Protein AF-A0A535LH74-F1 (afdb_monomer_lite)

Structure (mmCIF, N/CA/C/O backbone):
data_AF-A0A535LH74-F1
#
_entry.id   AF-A0A535LH74-F1
#
loop_
_atom_site.group_PDB
_atom_site.id
_atom_site.type_symbol
_atom_site.label_atom_id
_atom_site.label_alt_id
_atom_site.label_comp_id
_atom_site.label_asym_id
_atom_site.label_entity_id
_atom_site.label_seq_id
_atom_site.pdbx_PDB_ins_code
_atom_site.Cartn_x
_atom_site.Cartn_y
_atom_site.Cartn_z
_atom_site.occupancy
_atom_site.B_iso_or_equiv
_atom_site.auth_seq_id
_atom_site.auth_comp_id
_atom_site.auth_asym_id
_atom_site.auth_atom_id
_atom_site.pdbx_PDB_model_num
ATOM 1 N N . MET A 1 1 ? -3.662 58.217 50.239 1.00 43.22 1 MET A N 1
ATOM 2 C CA . MET A 1 1 ? -3.516 57.208 49.165 1.00 43.22 1 MET A CA 1
ATOM 3 C C . MET A 1 1 ? -4.105 55.895 49.652 1.00 43.22 1 MET A C 1
ATOM 5 O O . MET A 1 1 ? -3.825 55.506 50.774 1.00 43.22 1 MET A O 1
ATOM 9 N N . ASN A 1 2 ? -5.014 55.303 48.875 1.00 46.91 2 ASN A N 1
ATOM 10 C CA . ASN A 1 2 ? -5.966 54.278 49.311 1.00 46.91 2 ASN A CA 1
ATOM 11 C C . ASN A 1 2 ? -5.696 52.980 48.521 1.00 46.91 2 ASN A C 1
ATOM 13 O O . ASN A 1 2 ? -6.056 52.898 47.349 1.00 46.91 2 ASN A O 1
ATOM 17 N N . THR A 1 3 ? -5.004 52.005 49.120 1.00 61.22 3 THR A N 1
ATOM 18 C CA . THR A 1 3 ? -4.410 50.831 48.435 1.00 61.22 3 THR A CA 1
ATOM 19 C C . THR A 1 3 ? -5.261 49.556 48.458 1.00 61.22 3 THR A C 1
ATOM 21 O O . THR A 1 3 ? -4.837 48.531 47.938 1.00 61.22 3 THR A O 1
ATOM 24 N N . ASN A 1 4 ? -6.482 49.582 49.001 1.00 57.69 4 ASN A N 1
ATOM 25 C CA . ASN A 1 4 ? -7.164 48.333 49.385 1.00 57.69 4 ASN A CA 1
ATOM 26 C C . ASN A 1 4 ? -8.305 47.903 48.439 1.00 57.69 4 ASN A C 1
ATOM 28 O O . ASN A 1 4 ? -9.009 46.936 48.711 1.00 57.69 4 ASN A O 1
ATOM 32 N N . ARG A 1 5 ? -8.501 48.589 47.303 1.00 59.22 5 ARG A N 1
ATOM 33 C CA . ARG A 1 5 ? -9.618 48.307 46.371 1.00 59.22 5 ARG A CA 1
ATOM 34 C C . ARG A 1 5 ? -9.356 47.186 45.360 1.00 59.22 5 ARG A C 1
ATOM 36 O O . ARG A 1 5 ? -10.310 46.687 44.768 1.00 59.22 5 ARG A O 1
ATOM 43 N N . TRP A 1 6 ? -8.104 46.778 45.151 1.00 48.88 6 TRP A N 1
ATOM 44 C CA . TRP A 1 6 ? -7.763 45.782 44.125 1.00 48.88 6 TRP A CA 1
ATOM 45 C C . TRP A 1 6 ? -8.065 44.338 44.569 1.00 48.88 6 TRP A C 1
ATOM 47 O O . TRP A 1 6 ? -8.455 43.513 43.751 1.00 48.88 6 TRP A O 1
ATOM 57 N N . TRP A 1 7 ? -8.005 44.057 45.878 1.00 46.78 7 TRP A N 1
ATOM 58 C CA . TRP A 1 7 ? -8.191 42.707 46.431 1.00 46.78 7 TRP A CA 1
ATOM 59 C C . TRP A 1 7 ? -9.652 42.299 46.683 1.00 46.78 7 TRP A C 1
ATOM 61 O O . TRP A 1 7 ? -9.921 41.117 46.859 1.00 46.78 7 TRP A O 1
ATOM 71 N N . GLN A 1 8 ? -10.606 43.243 46.684 1.00 53.31 8 GLN A N 1
ATOM 72 C CA . GLN A 1 8 ? -12.038 42.933 46.861 1.00 53.31 8 GLN A CA 1
ATOM 73 C C . GLN A 1 8 ? -12.766 42.601 45.547 1.00 53.31 8 GLN A C 1
ATOM 75 O O . GLN A 1 8 ? -13.840 42.002 45.560 1.00 53.31 8 GLN A O 1
ATOM 80 N N . ARG A 1 9 ? -12.206 42.984 44.391 1.00 54.06 9 ARG A N 1
ATOM 81 C CA . ARG A 1 9 ? -12.851 42.749 43.088 1.00 54.06 9 ARG A CA 1
ATOM 82 C C . ARG A 1 9 ? -12.619 41.341 42.542 1.00 54.06 9 ARG A C 1
ATOM 84 O O . ARG A 1 9 ? -13.487 40.822 41.853 1.00 54.06 9 ARG A O 1
ATOM 91 N N . THR A 1 10 ? -11.499 40.708 42.875 1.00 51.25 10 THR A N 1
ATOM 92 C CA . THR A 1 10 ? -11.143 39.367 42.381 1.00 51.25 10 THR A CA 1
ATOM 93 C C . THR A 1 10 ? -11.725 38.235 43.231 1.00 51.25 10 THR A C 1
ATOM 95 O O . THR A 1 10 ? -12.046 37.177 42.699 1.00 51.25 10 THR A O 1
ATOM 98 N N . THR A 1 11 ? -11.958 38.454 44.528 1.00 53.66 11 THR A N 1
ATOM 99 C CA . THR A 1 11 ? -12.503 37.436 45.450 1.00 53.66 11 THR A CA 1
ATOM 100 C C . THR A 1 11 ? -13.987 37.134 45.224 1.00 53.66 11 THR A C 1
ATOM 102 O O . THR A 1 11 ? -14.433 36.024 45.495 1.00 53.66 11 THR A O 1
ATOM 105 N N . THR A 1 12 ? -14.756 38.077 44.674 1.00 55.94 12 THR A N 1
ATOM 106 C CA . THR A 1 12 ? -16.227 37.964 44.608 1.00 55.94 12 THR A CA 1
ATOM 107 C C . THR A 1 12 ? -16.730 37.037 43.482 1.00 55.94 12 THR A C 1
ATOM 109 O O . THR A 1 12 ? -17.858 36.561 43.544 1.00 55.94 12 THR A O 1
ATOM 112 N N . CYS A 1 13 ? -15.904 36.713 42.475 1.00 54.72 13 CYS A N 1
ATOM 113 C CA . CYS A 1 13 ? -16.283 35.807 41.370 1.00 54.72 13 CYS A CA 1
ATOM 114 C C . CYS A 1 13 ? -15.713 34.383 41.485 1.00 54.72 13 CYS A C 1
ATOM 116 O O . CYS A 1 13 ? -16.281 33.454 40.917 1.00 54.72 13 CYS A O 1
ATOM 118 N N . ILE A 1 14 ? -14.621 34.181 42.229 1.00 60.28 14 ILE A N 1
ATOM 119 C CA . ILE A 1 14 ? -13.944 32.873 42.310 1.00 60.28 14 ILE A CA 1
ATOM 120 C C . ILE A 1 14 ? -14.668 31.930 43.288 1.00 60.28 14 ILE A C 1
ATOM 122 O O . ILE A 1 14 ? -14.771 30.731 43.040 1.00 60.28 14 ILE A O 1
ATOM 126 N N . ILE A 1 15 ? -15.240 32.475 44.365 1.00 62.22 15 ILE A N 1
ATOM 127 C CA . ILE A 1 15 ? -15.926 31.708 45.415 1.00 62.22 15 ILE A CA 1
ATOM 128 C C . ILE A 1 15 ? -17.185 30.966 44.907 1.00 62.22 15 ILE A C 1
ATOM 130 O O . ILE A 1 15 ? -17.298 29.773 45.196 1.00 62.22 15 ILE A O 1
ATOM 134 N N . PRO A 1 16 ? -18.109 31.567 44.122 1.00 60.50 16 PRO A N 1
ATOM 135 C CA . PRO A 1 16 ? -19.271 30.825 43.623 1.00 60.50 16 PRO A CA 1
ATOM 136 C C . PRO A 1 16 ? -18.894 29.766 42.574 1.00 60.50 16 PRO A C 1
ATOM 138 O O . PRO A 1 16 ? -19.503 28.701 42.548 1.00 60.50 16 PRO A O 1
ATOM 141 N N . ALA A 1 17 ? -17.863 30.006 41.754 1.00 65.94 17 ALA A N 1
ATOM 142 C CA . ALA A 1 17 ? -17.408 29.047 40.745 1.00 65.94 17 ALA A CA 1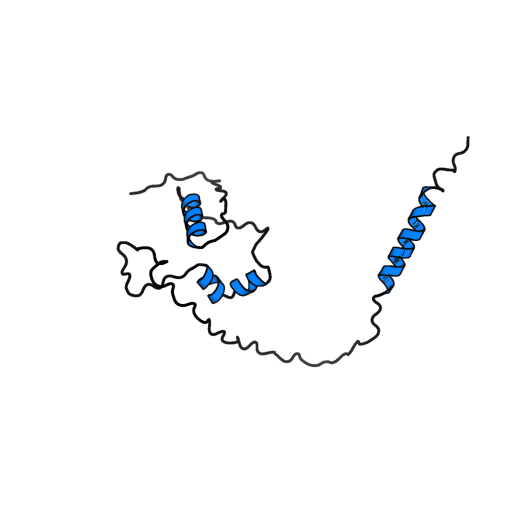
ATOM 143 C C . ALA A 1 17 ? -16.776 27.790 41.373 1.00 65.94 17 ALA A C 1
ATOM 145 O O . ALA A 1 17 ? -17.061 26.674 40.939 1.00 65.94 17 ALA A O 1
ATOM 146 N N . PHE A 1 18 ? -15.981 27.952 42.437 1.00 66.44 18 PHE A N 1
ATOM 147 C CA . PHE A 1 18 ? -15.430 26.817 43.184 1.00 66.44 18 PHE A CA 1
ATOM 148 C C . PHE A 1 18 ? -16.499 26.054 43.977 1.00 66.44 18 PHE A C 1
ATOM 150 O O . PHE A 1 18 ? -16.427 24.830 44.035 1.00 66.44 18 PHE A O 1
ATOM 157 N N . LEU A 1 19 ? -17.511 26.736 44.530 1.00 68.06 19 LEU A N 1
ATOM 158 C CA . LEU A 1 19 ? -18.643 26.086 45.206 1.00 68.06 19 LEU A CA 1
ATOM 159 C C . LEU A 1 19 ? -19.503 25.255 44.242 1.00 68.06 19 LEU A C 1
ATOM 161 O O . LEU A 1 19 ? -19.881 24.138 44.586 1.00 68.06 19 LEU A O 1
ATOM 165 N N . ILE A 1 20 ? -19.765 25.752 43.029 1.00 69.06 20 ILE A N 1
ATOM 166 C CA . ILE A 1 20 ? -20.506 25.009 41.994 1.00 69.06 20 ILE A CA 1
ATOM 167 C C . ILE A 1 20 ? -19.695 23.802 41.498 1.00 69.06 20 ILE A C 1
ATOM 169 O O . ILE A 1 20 ? -20.254 22.719 41.332 1.00 69.06 20 ILE A O 1
ATOM 173 N N . LEU A 1 21 ? -18.376 23.942 41.329 1.00 69.50 21 LEU A N 1
ATOM 174 C CA . LEU A 1 21 ? -17.502 22.822 40.969 1.00 69.50 21 LEU A CA 1
ATOM 175 C C . LEU A 1 21 ? -17.449 21.757 42.082 1.00 69.50 21 LEU A C 1
ATOM 177 O O . LEU A 1 21 ? -17.551 20.570 41.790 1.00 69.50 21 LEU A O 1
ATOM 181 N N . PHE A 1 22 ? -17.379 22.154 43.358 1.00 64.94 22 PHE A N 1
ATOM 182 C CA . PHE A 1 22 ? -17.425 21.216 44.491 1.00 64.94 22 PHE A CA 1
ATOM 183 C C . PHE A 1 22 ? -18.779 20.499 44.631 1.00 64.94 22 PHE A C 1
ATOM 185 O O . PHE A 1 22 ? -18.813 19.330 45.012 1.00 64.94 22 PHE A O 1
ATOM 192 N N . LEU A 1 23 ? -19.888 21.168 44.293 1.00 65.12 23 LEU A N 1
ATOM 193 C CA . LEU A 1 23 ? -21.231 20.573 44.261 1.00 65.12 23 LEU A CA 1
ATOM 194 C C . LEU A 1 23 ? -21.421 19.565 43.114 1.00 65.12 23 LEU A C 1
ATOM 196 O O . LEU A 1 23 ? -22.212 18.639 43.255 1.00 65.12 23 LEU A O 1
ATOM 200 N N . LEU A 1 24 ? -20.695 19.704 41.999 1.00 62.72 24 LEU A N 1
ATOM 201 C CA . LEU A 1 24 ? -20.757 18.752 40.882 1.00 62.72 24 LEU A CA 1
ATOM 202 C C . LEU A 1 24 ? -19.925 17.479 41.126 1.00 62.72 24 LEU A C 1
ATOM 204 O O . LEU A 1 24 ? -20.287 16.419 40.621 1.00 62.72 24 LEU A O 1
ATOM 208 N N . LEU A 1 25 ? -18.846 17.541 41.920 1.00 56.97 25 LEU A N 1
ATOM 209 C CA . LEU A 1 25 ? -18.014 16.363 42.220 1.00 56.97 25 LEU A CA 1
ATOM 210 C C . LEU A 1 25 ? -18.609 15.414 43.283 1.00 56.97 25 LEU A C 1
ATOM 212 O O . LEU A 1 25 ? -18.183 14.264 43.367 1.00 56.97 25 LEU A O 1
ATOM 216 N N . THR A 1 26 ? -19.597 15.836 44.075 1.00 56.38 26 THR A N 1
ATOM 217 C CA . THR A 1 26 ? -20.176 15.014 45.161 1.00 56.38 26 THR A CA 1
ATOM 218 C C . THR A 1 26 ? -21.311 14.076 44.725 1.00 56.38 26 THR A C 1
ATOM 220 O O . THR A 1 26 ? -21.806 13.305 45.545 1.00 56.38 26 THR A O 1
ATOM 223 N N . ALA A 1 27 ? -21.682 14.051 43.439 1.00 48.84 27 ALA A N 1
ATOM 224 C CA . ALA A 1 27 ? -22.749 13.186 42.917 1.00 48.84 27 ALA A CA 1
ATOM 225 C C . ALA A 1 27 ? -22.327 11.730 42.607 1.00 48.84 27 ALA A C 1
ATOM 227 O O . ALA A 1 27 ? -23.184 10.904 42.304 1.00 48.84 27 ALA A O 1
ATOM 228 N N . CYS A 1 28 ? -21.044 11.371 42.733 1.00 48.62 28 CYS A N 1
ATOM 229 C CA . CYS A 1 28 ? -20.581 9.984 42.597 1.00 48.62 28 CYS A CA 1
ATOM 230 C C . CYS A 1 28 ? -20.204 9.378 43.956 1.00 48.62 28 CYS A C 1
ATOM 232 O O . CYS A 1 28 ? -19.055 9.021 44.194 1.00 48.62 28 CYS A O 1
ATOM 234 N N . SER A 1 29 ? -21.178 9.246 44.857 1.00 50.28 29 SER A N 1
ATOM 235 C CA . SER A 1 29 ? -21.077 8.316 45.989 1.00 50.28 29 SER A CA 1
ATOM 236 C C . SER A 1 29 ? -22.040 7.156 45.748 1.00 50.28 29 SER A C 1
ATOM 238 O O . SER A 1 29 ? -23.218 7.246 46.079 1.00 50.28 29 SER A O 1
ATOM 240 N N . ILE A 1 30 ? -21.546 6.081 45.127 1.00 61.53 30 ILE A N 1
ATOM 241 C CA . ILE A 1 30 ? -22.253 4.796 45.034 1.00 61.53 30 ILE A CA 1
ATOM 242 C C . ILE A 1 30 ? -22.082 4.093 46.391 1.00 61.53 30 ILE A C 1
ATOM 244 O O . ILE A 1 30 ? -20.944 3.789 46.758 1.00 61.53 30 ILE A O 1
ATOM 248 N N . PRO A 1 31 ? -23.149 3.812 47.156 1.00 51.06 31 PRO A N 1
ATOM 249 C CA . PRO A 1 31 ? -23.044 2.985 48.343 1.00 51.06 31 PRO A CA 1
ATOM 250 C C . PRO A 1 31 ? -23.147 1.506 47.956 1.00 51.06 31 PRO A C 1
ATOM 252 O O . PRO A 1 31 ? -24.176 1.059 47.457 1.00 51.06 31 PRO A O 1
ATOM 255 N N . GLY A 1 32 ? -22.107 0.740 48.287 1.00 45.81 32 GLY A N 1
ATOM 256 C CA . GLY A 1 32 ? -22.259 -0.668 48.659 1.00 45.81 32 GLY A CA 1
ATOM 257 C C . GLY A 1 32 ? -21.720 -1.703 47.672 1.00 45.81 32 GLY A C 1
ATOM 258 O O . GLY A 1 32 ? -22.221 -1.845 46.562 1.00 45.81 32 GLY A O 1
ATOM 259 N N . GLY A 1 33 ? -20.763 -2.507 48.156 1.00 46.97 33 GLY A N 1
ATOM 260 C CA . GLY A 1 33 ? -20.551 -3.865 47.652 1.00 46.97 33 GLY A CA 1
ATOM 261 C C . GLY A 1 33 ? -19.104 -4.338 47.525 1.00 46.97 33 GLY A C 1
ATOM 262 O O . GLY A 1 33 ? -18.722 -4.782 46.449 1.00 46.97 33 GLY A O 1
ATOM 263 N N . ILE A 1 34 ? -18.298 -4.318 48.597 1.00 49.66 34 ILE A N 1
ATOM 264 C CA . ILE A 1 34 ? -17.085 -5.156 48.646 1.00 49.66 34 ILE A CA 1
ATOM 265 C C . ILE A 1 34 ? -17.540 -6.580 48.986 1.00 49.66 34 ILE A C 1
ATOM 267 O O . ILE A 1 34 ? -17.651 -6.957 50.150 1.00 49.66 34 ILE A O 1
ATOM 271 N N . GLY A 1 35 ? -17.875 -7.353 47.956 1.00 47.41 35 GLY A N 1
ATOM 272 C CA . GLY A 1 35 ? -18.059 -8.794 48.062 1.00 47.41 35 GLY A CA 1
ATOM 273 C C . GLY A 1 35 ? -16.719 -9.496 47.879 1.00 47.41 35 GLY A C 1
ATOM 274 O O . GLY A 1 35 ? -16.287 -9.707 46.749 1.00 47.41 35 GLY A O 1
ATOM 275 N N . SER A 1 36 ? -16.068 -9.878 48.979 1.00 51.97 36 SER A N 1
ATOM 276 C CA . SER A 1 36 ? -14.967 -10.849 48.969 1.00 51.97 36 SER A CA 1
ATOM 277 C C . SER A 1 36 ? -15.523 -12.242 48.666 1.00 51.97 36 SER A C 1
ATOM 279 O O . SER A 1 36 ? -15.767 -13.042 49.565 1.00 51.97 36 SER A O 1
ATOM 281 N N . GLY A 1 37 ? -15.762 -12.517 47.386 1.00 47.47 37 GLY A N 1
ATOM 282 C CA . GLY A 1 37 ? -16.007 -13.855 46.865 1.00 47.47 37 GLY A CA 1
ATOM 283 C C . GLY A 1 37 ? -14.710 -14.420 46.307 1.00 47.47 37 GLY A C 1
ATOM 284 O O . GLY A 1 37 ? -14.356 -14.136 45.166 1.00 47.47 37 GLY A O 1
ATOM 285 N N . GLY A 1 38 ? -13.998 -15.214 47.106 1.00 46.81 38 GLY A N 1
ATOM 286 C CA . GLY A 1 38 ? -12.944 -16.102 46.621 1.00 46.81 38 GLY A CA 1
ATOM 287 C C . GLY A 1 38 ? -13.561 -17.197 45.754 1.00 46.81 38 GLY A C 1
ATOM 288 O O . GLY A 1 38 ? -13.806 -18.301 46.225 1.00 46.81 38 GLY A O 1
ATOM 289 N N . GLY A 1 39 ? -13.872 -16.859 44.507 1.00 45.22 39 GLY A N 1
ATOM 290 C CA . GLY A 1 39 ? -14.271 -17.787 43.463 1.00 45.22 39 GLY A CA 1
ATOM 291 C C . GLY A 1 39 ? -13.230 -17.717 42.362 1.00 45.22 39 GLY A C 1
ATOM 292 O O . GLY A 1 39 ? -13.045 -16.668 41.748 1.00 45.22 39 GLY A O 1
ATOM 293 N N . THR A 1 40 ? -12.520 -18.818 42.147 1.00 53.50 40 THR A N 1
ATOM 294 C CA . THR A 1 40 ? -11.650 -19.043 40.992 1.00 53.50 40 THR A CA 1
ATOM 295 C C . THR A 1 40 ? -12.357 -18.536 39.730 1.00 53.50 40 THR A C 1
ATOM 297 O O . THR A 1 40 ? -13.526 -18.891 39.542 1.00 53.50 40 THR A O 1
ATOM 300 N N . PRO A 1 41 ? -11.719 -17.717 38.869 1.00 53.03 41 PRO A N 1
ATOM 301 C CA . PRO A 1 41 ? -12.342 -17.342 37.610 1.00 53.03 41 PRO A CA 1
ATOM 302 C C . PRO A 1 41 ? -12.722 -18.639 36.890 1.00 53.03 41 PRO A C 1
ATOM 304 O O . PRO A 1 41 ? -11.862 -19.523 36.782 1.00 53.03 41 PRO A O 1
ATOM 307 N N . PRO A 1 42 ? -13.964 -18.805 36.399 1.00 48.66 42 PRO A N 1
ATOM 308 C CA . PRO A 1 42 ? -14.193 -19.821 35.398 1.00 48.66 42 PRO A CA 1
ATOM 309 C C . PRO A 1 42 ? -13.229 -19.461 34.275 1.00 48.66 42 PRO A C 1
ATOM 311 O O . PRO A 1 42 ? -13.273 -18.343 33.758 1.00 48.66 42 PRO A O 1
ATOM 314 N N . GLN A 1 43 ? -12.315 -20.371 33.945 1.00 48.28 43 GLN A N 1
ATOM 315 C CA . GLN A 1 43 ? -11.640 -20.317 32.664 1.00 48.28 43 GLN A CA 1
ATOM 316 C C . GLN A 1 43 ? -12.761 -20.317 31.631 1.00 48.28 43 GLN A C 1
ATOM 318 O O . GLN A 1 43 ? -13.321 -21.363 31.308 1.00 48.28 43 GLN A O 1
ATOM 323 N N . THR A 1 44 ? -13.140 -19.138 31.146 1.00 43.81 44 THR A N 1
ATOM 324 C CA . THR A 1 44 ? -13.826 -19.042 29.876 1.00 43.81 44 THR A CA 1
ATOM 325 C C . THR A 1 44 ? -12.821 -19.590 28.896 1.00 43.81 44 THR A C 1
ATOM 327 O O . THR A 1 44 ? -11.852 -18.924 28.531 1.00 43.81 44 THR A O 1
ATOM 330 N N . SER A 1 45 ? -13.009 -20.855 28.540 1.00 47.22 45 SER A N 1
ATOM 331 C CA . SER A 1 45 ? -12.460 -21.407 27.327 1.00 47.22 45 SER A CA 1
ATOM 332 C C . SER A 1 45 ? -12.925 -20.445 26.244 1.00 47.22 45 SER A C 1
ATOM 334 O O . SER A 1 45 ? -14.079 -20.483 25.812 1.00 47.22 45 SER A O 1
ATOM 336 N N . HIS A 1 46 ? -12.047 -19.528 25.838 1.00 47.94 46 HIS A N 1
ATOM 337 C CA . HIS A 1 46 ? -12.125 -18.931 24.524 1.00 47.94 46 HIS A CA 1
ATOM 338 C C . HIS A 1 46 ? -11.858 -20.092 23.576 1.00 47.94 46 HIS A C 1
ATOM 340 O O . HIS A 1 46 ? -10.764 -20.263 23.054 1.00 47.94 46 HIS A O 1
ATOM 346 N N . THR A 1 47 ? -12.865 -20.953 23.429 1.00 43.03 47 THR A N 1
ATOM 347 C CA . THR A 1 47 ? -13.044 -21.715 22.215 1.00 43.03 47 THR A CA 1
ATOM 348 C C . THR A 1 47 ? -13.023 -20.615 21.171 1.00 43.03 47 THR A C 1
ATOM 350 O O . THR A 1 47 ? -13.889 -19.733 21.255 1.00 43.03 47 THR A O 1
ATOM 353 N N . PRO A 1 48 ? -12.012 -20.539 20.286 1.00 49.00 48 PRO A N 1
ATOM 354 C CA . PRO A 1 48 ? -12.155 -19.670 19.144 1.00 49.00 48 PRO A CA 1
ATOM 355 C C . PRO A 1 48 ? -13.473 -20.125 18.542 1.00 49.00 48 PRO A C 1
ATOM 357 O O . PRO A 1 48 ? -13.619 -21.293 18.170 1.00 49.00 48 PRO A O 1
ATOM 360 N N . ALA A 1 49 ? -14.483 -19.251 18.573 1.00 49.47 49 ALA A N 1
ATOM 361 C CA . ALA A 1 49 ? -15.603 -19.448 17.690 1.00 49.47 49 ALA A CA 1
ATOM 362 C C . ALA A 1 49 ? -14.913 -19.657 16.353 1.00 49.47 49 ALA A C 1
ATOM 364 O O . ALA A 1 49 ? -14.115 -18.808 15.940 1.00 49.47 49 ALA A O 1
ATOM 365 N N . ALA A 1 50 ? -15.106 -20.832 15.760 1.00 49.84 50 ALA A N 1
ATOM 366 C CA . ALA A 1 50 ? -14.845 -20.999 14.357 1.00 49.84 50 ALA A CA 1
ATOM 367 C C . ALA A 1 50 ? -15.782 -19.985 13.704 1.00 49.84 50 ALA A C 1
ATOM 369 O O . ALA A 1 50 ? -16.922 -20.288 13.359 1.00 49.84 50 ALA A O 1
ATOM 370 N N . ALA A 1 51 ? -15.325 -18.735 13.628 1.00 46.31 51 ALA A N 1
ATOM 371 C CA . ALA A 1 51 ? -15.683 -17.848 12.571 1.00 46.31 51 ALA A CA 1
ATOM 372 C C . ALA A 1 51 ? -15.294 -18.678 11.362 1.00 46.31 51 ALA A C 1
ATOM 374 O O . ALA A 1 51 ? -14.126 -18.768 10.990 1.00 46.31 51 ALA A O 1
ATOM 375 N N . SER A 1 52 ? -16.281 -19.397 10.829 1.00 42.34 52 SER A N 1
ATOM 376 C CA . SER A 1 52 ? -16.298 -19.644 9.411 1.00 42.34 52 SER A CA 1
ATOM 377 C C . SER A 1 52 ? -16.127 -18.248 8.854 1.00 42.34 52 SER A C 1
ATOM 379 O O . SER A 1 52 ? -17.048 -17.434 8.924 1.00 42.34 52 SER A O 1
ATOM 381 N N . ALA A 1 53 ? -14.895 -17.915 8.472 1.00 49.38 53 ALA A N 1
ATOM 382 C CA . ALA A 1 53 ? -14.682 -16.843 7.543 1.00 49.38 53 ALA A CA 1
ATOM 383 C C . ALA A 1 53 ? -15.571 -17.268 6.386 1.00 49.38 53 ALA A C 1
ATOM 385 O O . ALA A 1 53 ? -15.263 -18.233 5.689 1.00 49.38 53 ALA A O 1
ATOM 386 N N . THR A 1 54 ? -16.757 -16.668 6.289 1.00 43.16 54 THR A N 1
ATOM 387 C CA . THR A 1 54 ? -17.519 -16.698 5.057 1.00 43.16 54 THR A CA 1
ATOM 388 C C . THR A 1 54 ? -16.552 -16.081 4.078 1.00 43.16 54 THR A C 1
ATOM 390 O O . THR A 1 54 ? -16.346 -14.868 4.101 1.00 43.16 54 THR A O 1
ATOM 393 N N . GLN A 1 55 ? -15.819 -16.943 3.378 1.00 50.03 55 GLN A N 1
ATOM 394 C CA . GLN A 1 55 ? -14.774 -16.544 2.465 1.00 50.03 55 GLN A CA 1
ATOM 395 C C . GLN A 1 55 ? -15.508 -15.651 1.472 1.00 50.03 55 GLN A C 1
ATOM 397 O O . GLN A 1 55 ? -16.451 -16.137 0.839 1.00 50.03 55 GLN A O 1
ATOM 402 N N . PRO A 1 56 ? -15.220 -14.338 1.424 1.00 55.97 56 PRO A N 1
ATOM 403 C CA . PRO A 1 56 ? -15.876 -13.496 0.447 1.00 55.97 56 PRO A CA 1
ATOM 404 C C . PRO A 1 56 ? -15.511 -14.116 -0.892 1.00 55.97 56 PRO A C 1
ATOM 406 O O . PRO A 1 56 ? -14.321 -14.357 -1.122 1.00 55.97 56 PRO A O 1
ATOM 409 N N . ASP A 1 57 ? -16.532 -14.463 -1.677 1.00 56.81 57 ASP A N 1
ATOM 410 C CA . ASP A 1 57 ? -16.399 -15.165 -2.954 1.00 56.81 57 ASP A CA 1
ATOM 411 C C . ASP A 1 57 ? -15.193 -14.565 -3.699 1.00 56.81 57 ASP A C 1
ATOM 413 O O . ASP A 1 57 ? -15.130 -13.329 -3.796 1.00 56.81 57 ASP A O 1
ATOM 417 N N . PRO A 1 58 ? -14.170 -15.360 -4.087 1.00 55.81 58 PRO A N 1
ATOM 418 C CA . PRO A 1 58 ? -12.999 -14.832 -4.777 1.00 55.81 58 PRO A CA 1
ATOM 419 C C . PRO A 1 58 ? -13.482 -13.930 -5.904 1.00 55.81 58 PRO A C 1
ATOM 421 O O . PRO A 1 58 ? -14.381 -14.310 -6.656 1.00 55.81 58 PRO A O 1
ATOM 424 N N . ALA A 1 59 ? -12.954 -12.704 -5.957 1.00 56.66 59 ALA A N 1
ATOM 425 C CA . ALA A 1 59 ? -13.394 -11.721 -6.930 1.00 56.66 59 ALA A CA 1
ATOM 426 C C . ALA A 1 59 ? -13.271 -12.356 -8.320 1.00 56.66 59 ALA A C 1
ATOM 428 O O . ALA A 1 59 ? -12.165 -12.624 -8.788 1.00 56.66 59 ALA A O 1
ATOM 429 N N . LYS A 1 60 ? -14.414 -12.686 -8.935 1.00 51.84 60 LYS A N 1
ATOM 430 C CA . LYS A 1 60 ? -14.466 -13.310 -10.256 1.00 51.84 60 LYS A CA 1
ATOM 431 C C . LYS A 1 60 ? -13.718 -12.408 -11.230 1.00 51.84 60 LYS A C 1
ATOM 433 O O . LYS A 1 60 ? -14.219 -11.339 -11.540 1.00 51.84 60 LYS A O 1
ATOM 438 N N . ASN A 1 61 ? -12.551 -12.871 -11.679 1.00 53.47 61 ASN A N 1
ATOM 439 C CA . ASN A 1 61 ? -11.711 -12.421 -12.797 1.00 53.47 61 ASN A CA 1
ATOM 440 C C . ASN A 1 61 ? -11.317 -10.937 -12.939 1.00 53.47 61 ASN A C 1
ATOM 442 O O . ASN A 1 61 ? -10.308 -10.680 -13.585 1.00 53.47 61 ASN A O 1
ATOM 446 N N . ASP A 1 62 ? -12.005 -9.972 -12.336 1.00 55.75 62 ASP A N 1
ATOM 447 C CA . ASP A 1 62 ? -11.795 -8.549 -12.643 1.00 55.75 62 ASP A CA 1
ATOM 448 C C . ASP A 1 62 ? -10.710 -7.901 -11.764 1.00 55.75 62 ASP A C 1
ATOM 450 O O . ASP A 1 62 ? -10.292 -6.768 -11.995 1.00 55.75 62 ASP A O 1
ATOM 454 N N . THR A 1 63 ? -10.249 -8.609 -10.729 1.00 63.84 63 THR A N 1
ATOM 455 C CA . THR A 1 63 ? -9.237 -8.111 -9.779 1.00 63.84 63 THR A CA 1
ATOM 456 C C . THR A 1 63 ? -7.891 -8.817 -9.894 1.00 63.84 63 THR A C 1
ATOM 458 O O . THR A 1 63 ? -6.915 -8.373 -9.294 1.00 63.84 63 THR A O 1
ATOM 461 N N . CYS A 1 64 ? -7.828 -9.913 -10.650 1.00 69.50 64 CYS A N 1
ATOM 462 C CA . CYS A 1 64 ? -6.594 -10.653 -10.852 1.00 69.50 64 CYS A CA 1
ATOM 463 C C . CYS A 1 64 ? -5.865 -10.052 -12.057 1.00 69.50 64 CYS A C 1
ATOM 465 O O . CYS A 1 64 ? -6.381 -10.167 -13.170 1.00 69.50 64 CYS A O 1
ATOM 467 N N . PRO A 1 65 ? -4.725 -9.361 -11.873 1.00 70.44 65 PRO A N 1
ATOM 468 C CA . PRO A 1 65 ? -3.975 -8.847 -13.010 1.00 70.44 65 PRO A CA 1
ATOM 469 C C . PRO A 1 65 ? -3.546 -10.006 -13.915 1.00 70.44 65 PRO A C 1
ATOM 471 O O . PRO A 1 65 ? -3.281 -11.109 -13.435 1.00 70.44 65 PRO A O 1
ATOM 474 N N . ASP A 1 66 ? -3.461 -9.750 -15.221 1.00 70.81 66 ASP A N 1
ATOM 475 C CA . ASP A 1 66 ? -2.840 -10.693 -16.150 1.00 70.81 66 ASP A CA 1
ATOM 476 C C . ASP A 1 66 ? -1.355 -10.829 -15.788 1.00 70.81 66 ASP A C 1
ATOM 478 O O . ASP A 1 66 ? -0.538 -9.944 -16.051 1.00 70.81 66 ASP A O 1
ATOM 482 N N . LEU A 1 67 ? -1.018 -11.921 -15.105 1.00 68.94 67 LEU A N 1
ATOM 483 C CA . LEU A 1 67 ? 0.349 -12.247 -14.726 1.00 68.94 67 LEU A CA 1
ATOM 484 C C . LEU A 1 67 ? 1.025 -12.922 -15.917 1.00 68.94 67 LEU A C 1
ATOM 486 O O . LEU A 1 67 ? 1.157 -14.147 -15.964 1.00 68.94 67 LEU A O 1
ATOM 490 N N . SER A 1 68 ? 1.440 -12.119 -16.897 1.00 68.75 68 SER A N 1
ATOM 491 C CA . SER A 1 68 ? 2.121 -12.603 -18.098 1.00 68.75 68 SER A CA 1
ATOM 492 C C . SER A 1 68 ? 3.281 -13.539 -17.729 1.00 68.75 68 SER A C 1
ATOM 494 O O . SER A 1 68 ? 4.227 -13.129 -17.056 1.00 68.75 68 SER A O 1
ATOM 496 N N . GLY A 1 69 ? 3.209 -14.797 -18.171 1.00 68.69 69 GLY A N 1
ATOM 497 C CA . GLY A 1 69 ? 4.221 -15.821 -17.882 1.00 68.69 69 GLY A CA 1
ATOM 498 C C . GLY A 1 69 ? 3.968 -16.670 -16.630 1.00 68.69 69 GLY A C 1
ATOM 499 O O . GLY A 1 69 ? 4.766 -17.565 -16.354 1.00 68.69 69 GLY A O 1
ATOM 500 N N . TYR A 1 70 ? 2.867 -16.454 -15.905 1.00 64.50 70 TYR A N 1
ATOM 501 C CA . TYR A 1 70 ? 2.452 -17.288 -14.775 1.00 64.50 70 TYR A CA 1
ATOM 502 C C . TYR A 1 70 ? 1.199 -18.110 -15.128 1.00 64.50 70 TYR A C 1
ATOM 504 O O . TYR A 1 70 ? 0.277 -17.578 -15.752 1.00 64.50 70 TYR A O 1
ATOM 512 N N . PRO A 1 71 ? 1.117 -19.406 -14.761 1.00 70.88 71 PRO A N 1
ATOM 513 C CA . PRO A 1 71 ? -0.103 -20.177 -14.962 1.00 70.88 71 PRO A CA 1
ATOM 514 C C . PRO A 1 71 ? -1.237 -19.563 -14.134 1.00 70.88 71 PRO A C 1
ATOM 516 O O . PRO A 1 71 ? -1.205 -19.589 -12.911 1.00 70.88 71 PRO A O 1
ATOM 519 N N . THR A 1 72 ? -2.255 -19.021 -14.800 1.00 66.44 72 THR A N 1
ATOM 520 C CA . THR A 1 72 ? -3.448 -18.451 -14.147 1.00 66.44 72 THR A CA 1
ATOM 521 C C . THR A 1 72 ? -4.388 -19.529 -13.600 1.00 66.44 72 THR A C 1
ATOM 523 O O . THR A 1 72 ? -5.261 -19.252 -12.780 1.00 66.44 72 THR A O 1
ATOM 526 N N . ALA A 1 73 ? -4.199 -20.784 -14.019 1.00 67.12 73 ALA A N 1
ATOM 527 C CA . ALA A 1 73 ? -4.920 -21.926 -13.481 1.00 67.12 73 ALA A CA 1
ATOM 528 C C . ALA A 1 73 ? -4.484 -22.203 -12.032 1.00 67.12 73 ALA A C 1
ATOM 530 O O . ALA A 1 73 ? -3.351 -22.612 -11.786 1.00 67.12 73 ALA A O 1
ATOM 531 N N . GLY A 1 74 ? -5.408 -22.014 -11.087 1.00 69.31 74 GLY A N 1
ATOM 532 C CA . GLY A 1 74 ? -5.178 -22.267 -9.660 1.00 69.31 74 GLY A CA 1
ATOM 533 C C . GLY A 1 74 ? -4.605 -21.082 -8.877 1.00 69.31 74 GLY A C 1
ATOM 534 O O . GLY A 1 74 ? -4.173 -21.277 -7.744 1.00 69.31 74 GLY A O 1
ATOM 535 N N . VAL A 1 75 ? -4.594 -19.875 -9.454 1.00 71.75 75 VAL A N 1
ATOM 536 C CA . VAL A 1 75 ? -4.246 -18.647 -8.725 1.00 71.75 75 V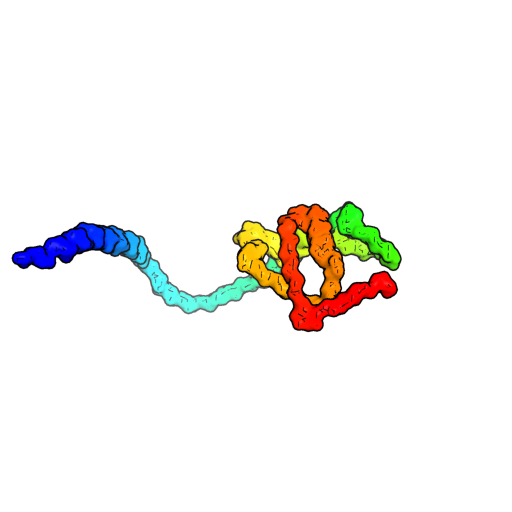AL A CA 1
ATOM 537 C C . VAL A 1 75 ? -5.508 -18.025 -8.148 1.00 71.75 75 VAL A C 1
ATOM 539 O O . VAL A 1 75 ? -6.383 -17.580 -8.889 1.00 71.75 75 VAL A O 1
ATOM 542 N N . ASP A 1 76 ? -5.570 -17.955 -6.821 1.00 77.25 76 ASP A N 1
ATOM 543 C CA . ASP A 1 76 ? -6.584 -17.174 -6.125 1.00 77.25 76 ASP A CA 1
ATOM 544 C C . ASP A 1 76 ? -6.089 -15.739 -5.940 1.00 77.25 76 ASP A C 1
ATOM 546 O O . ASP A 1 76 ? -5.066 -15.485 -5.298 1.00 77.25 76 ASP A O 1
ATOM 550 N N . CYS A 1 77 ? -6.838 -14.788 -6.485 1.00 80.88 77 CYS A N 1
ATOM 551 C CA . CYS A 1 77 ? -6.588 -13.369 -6.290 1.00 80.88 77 CYS A CA 1
ATOM 552 C C . CYS A 1 77 ? -7.469 -12.820 -5.164 1.00 80.88 77 CYS A C 1
ATOM 554 O O . CYS A 1 77 ? -8.692 -12.970 -5.180 1.00 80.88 77 CYS A O 1
ATOM 556 N N . TYR A 1 78 ? -6.829 -12.158 -4.196 1.00 85.94 78 TYR A N 1
ATOM 557 C CA . TYR A 1 78 ? -7.483 -11.603 -3.014 1.00 85.94 78 TYR A CA 1
ATOM 558 C C . TYR A 1 78 ? -7.351 -10.084 -2.966 1.00 85.94 78 TYR A C 1
ATOM 560 O O . TYR A 1 78 ? -6.286 -9.517 -3.209 1.00 85.94 78 TYR A O 1
ATOM 568 N N . THR A 1 79 ? -8.439 -9.422 -2.593 1.00 89.88 79 THR A N 1
ATOM 569 C CA . THR A 1 79 ? -8.485 -7.974 -2.388 1.00 89.88 79 THR A CA 1
ATOM 570 C C . THR A 1 79 ? -8.027 -7.591 -0.977 1.00 89.88 79 THR A C 1
ATOM 572 O O . THR A 1 79 ? -8.127 -8.395 -0.042 1.00 89.88 79 THR A O 1
ATOM 575 N N . PRO A 1 80 ? -7.613 -6.332 -0.749 1.00 92.88 80 PRO A N 1
ATOM 576 C CA . PRO A 1 80 ? -7.304 -5.839 0.594 1.00 92.88 80 PRO A CA 1
ATOM 577 C C . PRO A 1 80 ? -8.479 -5.987 1.569 1.00 92.88 80 PRO A C 1
ATOM 579 O O . PRO A 1 80 ? -8.274 -6.280 2.745 1.00 92.88 80 PRO A O 1
ATOM 582 N N . TYR A 1 81 ? -9.720 -5.829 1.091 1.00 93.25 81 TYR A N 1
ATOM 583 C CA . TYR A 1 81 ? -10.914 -6.044 1.910 1.00 93.25 81 TYR A CA 1
ATOM 584 C C . TYR A 1 81 ? -11.058 -7.510 2.335 1.00 93.25 81 TYR A C 1
ATOM 586 O O . TYR A 1 81 ? -11.311 -7.781 3.508 1.00 93.25 81 TYR A O 1
ATOM 594 N N . GLN A 1 82 ? -10.817 -8.462 1.428 1.00 92.56 82 GLN A N 1
ATOM 595 C CA . GLN A 1 82 ? -10.825 -9.889 1.765 1.00 92.56 82 GLN A CA 1
ATOM 596 C C . GLN A 1 82 ? -9.785 -10.223 2.836 1.00 92.56 82 GLN A C 1
ATOM 598 O O . GLN A 1 82 ? -10.116 -10.922 3.791 1.00 92.56 82 GLN A O 1
ATOM 603 N N . PHE A 1 83 ? -8.577 -9.657 2.750 1.00 93.88 83 PHE A N 1
ATOM 604 C CA . PHE A 1 83 ? -7.578 -9.789 3.815 1.00 93.88 83 PHE A CA 1
ATOM 605 C C . PHE A 1 83 ? -8.069 -9.205 5.145 1.00 93.88 83 PHE A C 1
ATOM 607 O O . PHE A 1 83 ? -7.927 -9.841 6.191 1.00 93.88 83 PHE A O 1
ATOM 614 N N . ARG A 1 84 ? -8.702 -8.025 5.133 1.00 95.25 84 ARG A N 1
ATOM 615 C CA . ARG A 1 84 ? -9.243 -7.425 6.362 1.00 95.25 84 ARG A CA 1
ATOM 616 C C . ARG A 1 84 ? -10.326 -8.286 7.003 1.00 95.25 84 ARG A C 1
ATOM 618 O O . ARG A 1 84 ? -10.355 -8.391 8.227 1.00 95.25 84 ARG A O 1
ATOM 625 N N . VAL A 1 85 ? -11.199 -8.898 6.207 1.00 96.44 85 VAL A N 1
ATOM 626 C CA . VAL A 1 85 ? -12.234 -9.817 6.701 1.00 96.44 85 VAL A CA 1
ATOM 627 C C . VAL A 1 85 ? -11.599 -11.099 7.238 1.00 96.44 85 VAL A C 1
ATOM 629 O O . VAL A 1 85 ? -11.876 -11.476 8.375 1.00 96.44 85 VAL A O 1
ATOM 632 N N . ALA A 1 86 ? -10.707 -11.727 6.466 1.00 95.75 86 ALA A N 1
ATOM 633 C CA . ALA A 1 86 ? -10.077 -13.002 6.810 1.00 95.75 86 ALA A CA 1
ATOM 634 C C . ALA A 1 86 ? -9.305 -12.949 8.138 1.00 95.75 86 ALA A C 1
ATOM 636 O O . ALA A 1 86 ? -9.336 -13.905 8.909 1.00 95.75 86 ALA A O 1
ATOM 637 N N . TYR A 1 87 ? -8.664 -11.815 8.434 1.00 96.69 87 TYR A N 1
ATOM 638 C CA . TYR A 1 87 ? -7.890 -11.616 9.662 1.00 96.69 87 TYR A CA 1
ATOM 639 C C . TYR A 1 87 ? -8.621 -10.792 10.737 1.00 96.69 87 TYR A C 1
ATOM 641 O O . TYR A 1 87 ? -8.010 -10.375 11.719 1.00 96.69 87 TYR A O 1
ATOM 649 N N . GLY A 1 88 ? -9.923 -10.527 10.576 1.00 96.56 88 GLY A N 1
ATOM 650 C CA . GLY A 1 88 ? -10.732 -9.798 11.563 1.00 96.56 88 GLY A CA 1
ATOM 651 C C . GLY A 1 88 ? -10.400 -8.304 11.719 1.00 96.56 88 GLY A C 1
ATOM 652 O O . GLY A 1 88 ? -10.936 -7.644 12.611 1.00 96.56 88 GLY A O 1
ATOM 653 N N . VAL A 1 89 ? -9.554 -7.745 10.850 1.00 97.12 89 VAL A N 1
ATOM 654 C CA . VAL A 1 89 ? -9.179 -6.321 10.831 1.00 97.12 89 VAL A CA 1
ATOM 655 C C . VAL A 1 89 ? -10.379 -5.441 10.487 1.00 97.12 89 VAL A C 1
ATOM 657 O O . VAL A 1 89 ? -10.537 -4.369 11.064 1.00 97.12 89 VAL A O 1
ATOM 660 N N . GLU A 1 90 ? -11.268 -5.907 9.609 1.00 97.06 90 GLU A N 1
ATOM 661 C CA . GLU A 1 90 ? -12.467 -5.156 9.214 1.00 97.06 90 GLU A CA 1
ATOM 662 C C . GLU A 1 90 ? -13.356 -4.840 10.430 1.00 97.06 90 GLU A C 1
ATOM 664 O O . GLU A 1 90 ? -13.803 -3.708 10.614 1.00 97.06 90 GLU A O 1
ATOM 669 N N . ALA A 1 91 ? -13.524 -5.805 11.339 1.00 97.31 91 ALA A N 1
ATOM 670 C CA . ALA A 1 91 ? -14.293 -5.610 12.566 1.00 97.31 91 ALA A CA 1
ATOM 671 C C . ALA A 1 91 ? -13.642 -4.589 13.520 1.00 97.31 91 ALA A C 1
ATOM 673 O O . ALA A 1 91 ? -14.341 -3.897 14.264 1.00 97.31 91 ALA A O 1
ATOM 674 N N . LEU A 1 92 ? -12.310 -4.475 13.517 1.00 97.50 92 LEU A N 1
ATOM 675 C CA . LEU A 1 92 ? -11.588 -3.450 14.278 1.00 97.50 92 LEU A CA 1
ATOM 676 C C . LEU A 1 92 ? -11.762 -2.066 13.641 1.00 97.50 92 LEU A C 1
ATOM 678 O O . LEU A 1 92 ? -12.033 -1.095 14.351 1.00 97.50 92 LEU A O 1
ATOM 682 N N . MET A 1 93 ? -11.693 -1.976 12.312 1.00 95.75 93 MET A N 1
ATOM 683 C CA . MET A 1 93 ? -11.915 -0.726 11.580 1.00 95.75 93 MET A CA 1
ATOM 684 C C . MET A 1 93 ? -13.331 -0.180 11.795 1.00 95.75 93 MET A C 1
ATOM 686 O O . MET A 1 93 ? -13.483 1.015 12.053 1.00 95.75 93 MET A O 1
ATOM 690 N N . GLN A 1 94 ? -14.350 -1.045 11.798 1.00 96.38 94 GLN A N 1
ATOM 691 C CA . GLN A 1 94 ? -15.744 -0.679 12.102 1.00 96.38 94 GLN A CA 1
ATOM 692 C C . GLN A 1 94 ? -15.934 -0.159 13.536 1.00 96.38 94 GLN A C 1
ATOM 694 O O . GLN A 1 94 ? -16.817 0.656 13.789 1.00 96.38 94 GLN A O 1
ATOM 699 N N . LYS A 1 95 ? -15.072 -0.572 14.473 1.00 97.88 95 LYS A N 1
ATOM 700 C CA . LYS A 1 95 ? -15.011 -0.035 15.845 1.00 97.88 95 LYS A CA 1
ATOM 701 C C . LYS A 1 95 ? -14.192 1.259 15.957 1.00 97.88 95 LYS A C 1
ATOM 703 O O . LYS A 1 95 ? -14.011 1.770 17.058 1.00 97.88 95 LYS A O 1
ATOM 708 N N . GLY A 1 96 ? -13.689 1.787 14.842 1.00 96.25 96 GLY A N 1
ATOM 709 C CA . GLY A 1 96 ? -12.914 3.026 14.783 1.00 96.25 96 GLY A CA 1
ATOM 710 C C . GLY A 1 96 ? -11.395 2.842 14.845 1.00 96.25 96 GLY A C 1
ATOM 711 O O . GLY A 1 96 ? -10.667 3.827 14.686 1.00 96.25 96 GLY A O 1
ATOM 712 N N . PHE A 1 97 ? -10.885 1.613 14.992 1.00 96.94 97 PHE A N 1
ATOM 713 C CA . PHE A 1 97 ? -9.446 1.326 14.960 1.00 96.94 97 PHE A CA 1
ATOM 714 C C . PHE A 1 97 ? -8.943 1.315 13.513 1.00 96.94 97 PHE A C 1
ATOM 716 O O . PHE A 1 97 ? -8.801 0.278 12.876 1.00 96.94 97 PHE A O 1
ATOM 723 N N . THR A 1 98 ? -8.718 2.511 12.978 1.00 93.56 98 THR A N 1
ATOM 724 C CA . THR A 1 98 ? -8.427 2.746 11.552 1.00 93.56 98 THR A CA 1
ATOM 725 C C . THR A 1 98 ? -6.967 3.096 11.268 1.00 93.56 98 THR A C 1
ATOM 727 O O . THR A 1 98 ? -6.603 3.290 10.116 1.00 93.56 98 THR A O 1
ATOM 730 N N . GLY A 1 99 ? -6.136 3.245 12.305 1.00 93.75 99 GLY A N 1
ATOM 731 C CA . GLY A 1 99 ? -4.766 3.754 12.173 1.00 93.75 99 GLY A CA 1
ATOM 732 C C . GLY A 1 99 ? -4.669 5.271 11.961 1.00 93.75 99 GLY A C 1
ATOM 733 O O . GLY A 1 99 ? -3.571 5.794 11.800 1.00 93.75 99 GLY A O 1
ATOM 734 N N . LYS A 1 100 ? -5.788 6.015 11.993 1.00 94.69 100 LYS A N 1
ATOM 735 C CA . LYS A 1 100 ? -5.770 7.484 11.892 1.00 94.69 100 LYS A CA 1
ATOM 736 C C . LYS A 1 100 ? -4.855 8.102 12.955 1.00 94.69 100 LYS A C 1
ATOM 738 O O . LYS A 1 100 ? -4.948 7.776 14.136 1.00 94.69 100 LYS A O 1
ATOM 743 N N . GLY A 1 101 ? -3.988 9.014 12.517 1.00 95.69 101 GLY A N 1
ATOM 744 C CA . GLY A 1 101 ? -2.997 9.673 13.373 1.00 95.69 101 GLY A CA 1
ATOM 745 C C . GLY A 1 101 ? -1.740 8.844 13.651 1.00 95.69 101 GLY A C 1
ATOM 746 O O . GLY A 1 101 ? -0.897 9.298 14.418 1.00 95.69 101 GLY A O 1
ATOM 747 N N . GLN A 1 102 ? -1.602 7.657 13.053 1.00 96.88 102 GLN A N 1
ATOM 748 C CA . GLN A 1 102 ? -0.380 6.856 13.109 1.00 96.88 102 GLN A CA 1
ATOM 749 C C . GLN A 1 102 ? 0.448 7.054 11.837 1.00 96.88 102 GLN A C 1
ATOM 751 O O . GLN A 1 102 ? -0.100 7.147 10.739 1.00 96.88 102 GLN A O 1
ATOM 756 N N . THR A 1 103 ? 1.770 7.070 11.989 1.00 96.88 103 THR A N 1
ATOM 757 C CA . THR A 1 103 ? 2.720 7.053 10.870 1.00 96.88 103 THR A CA 1
ATOM 758 C C . THR A 1 103 ? 3.280 5.645 10.728 1.00 96.88 103 THR A C 1
ATOM 760 O O . THR A 1 103 ? 3.824 5.104 11.689 1.00 96.88 103 THR A O 1
ATOM 763 N N . ILE A 1 104 ? 3.171 5.064 9.533 1.00 96.81 104 ILE A N 1
ATOM 764 C CA . ILE A 1 104 ? 3.791 3.781 9.189 1.00 96.81 104 ILE A CA 1
ATOM 765 C C . ILE A 1 104 ? 5.093 4.056 8.436 1.00 96.81 104 ILE A C 1
ATOM 767 O O . ILE A 1 104 ? 5.117 4.885 7.528 1.00 96.81 104 ILE A O 1
ATOM 771 N N . VAL A 1 105 ? 6.167 3.372 8.829 1.00 96.69 105 VAL A N 1
ATOM 772 C CA . VAL A 1 105 ? 7.481 3.453 8.182 1.00 96.69 105 VAL A CA 1
ATOM 773 C C . VAL A 1 105 ? 7.826 2.078 7.631 1.00 96.69 105 VAL A C 1
ATOM 775 O O . VAL A 1 105 ? 7.836 1.107 8.385 1.00 96.69 105 VAL A O 1
ATOM 778 N N . ASP A 1 106 ? 8.126 2.018 6.336 1.00 95.62 106 ASP A N 1
ATOM 779 C CA . ASP A 1 106 ? 8.637 0.825 5.667 1.00 95.62 106 ASP A CA 1
ATOM 780 C C . ASP A 1 106 ? 10.104 1.043 5.270 1.00 95.62 106 ASP A C 1
ATOM 782 O O . ASP A 1 106 ? 10.460 2.081 4.704 1.00 95.62 106 ASP A O 1
ATOM 786 N N . ILE A 1 107 ? 10.963 0.080 5.607 1.00 94.88 107 ILE A N 1
ATOM 787 C CA . ILE A 1 107 ? 12.395 0.111 5.303 1.00 94.88 107 ILE A CA 1
ATOM 788 C C . ILE A 1 107 ? 12.641 -0.879 4.172 1.00 94.88 107 ILE A C 1
ATOM 790 O O . ILE A 1 107 ? 12.845 -2.073 4.391 1.00 94.88 107 ILE A O 1
ATOM 794 N N . VAL A 1 108 ? 12.661 -0.351 2.954 1.00 91.50 108 VAL A N 1
ATOM 795 C CA . VAL A 1 108 ? 12.868 -1.133 1.736 1.00 91.50 108 VAL A CA 1
ATOM 796 C C . VAL A 1 108 ? 14.268 -0.921 1.177 1.00 91.50 108 VAL A C 1
ATOM 798 O O . VAL A 1 108 ? 14.843 0.167 1.253 1.00 91.50 108 VAL A O 1
ATOM 801 N N . SER A 1 109 ? 14.830 -1.970 0.582 1.00 90.75 109 SER A N 1
ATOM 802 C CA . SER A 1 109 ? 16.095 -1.852 -0.145 1.00 90.75 109 SER A CA 1
ATOM 803 C C . SER A 1 109 ? 15.866 -1.152 -1.483 1.00 90.75 109 SER A C 1
ATOM 805 O O . SER A 1 109 ? 14.981 -1.550 -2.233 1.00 90.75 109 SER A O 1
ATOM 807 N N . PHE A 1 110 ? 16.680 -0.134 -1.780 1.00 89.31 110 PHE A N 1
ATOM 808 C CA . PHE A 1 110 ? 16.747 0.624 -3.046 1.00 89.31 110 PHE A CA 1
ATOM 809 C C . PHE A 1 110 ? 15.493 1.420 -3.467 1.00 89.31 110 PHE A C 1
ATOM 811 O O . PHE A 1 110 ? 15.641 2.424 -4.163 1.00 89.31 110 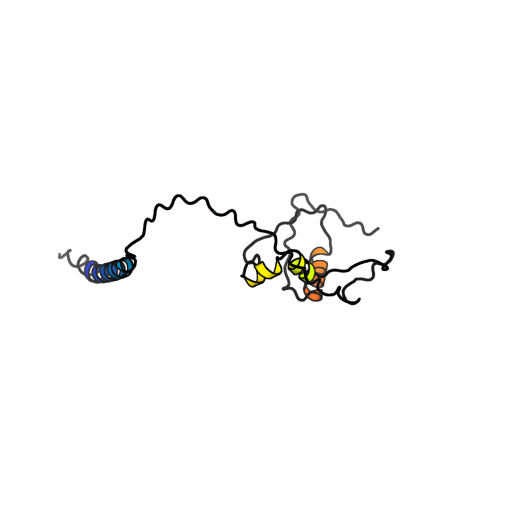PHE A O 1
ATOM 818 N N . GLY A 1 111 ? 14.300 1.049 -2.998 1.00 90.25 111 GLY A N 1
ATOM 819 C CA . GLY A 1 111 ? 13.033 1.704 -3.325 1.00 90.25 111 GLY A CA 1
ATOM 820 C C . GLY A 1 111 ? 12.505 1.345 -4.717 1.00 90.25 111 GLY A C 1
ATOM 821 O O . GLY A 1 111 ? 13.029 0.462 -5.390 1.00 90.25 111 GLY A O 1
ATOM 822 N N . SER A 1 112 ? 11.452 2.043 -5.146 1.00 91.56 112 SER A N 1
ATOM 823 C CA . SER A 1 112 ? 1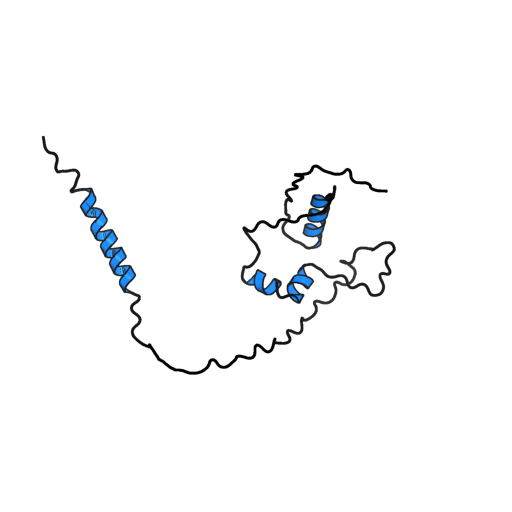0.886 1.939 -6.496 1.00 91.56 112 SER A CA 1
ATOM 824 C C . SER A 1 112 ? 10.767 3.336 -7.118 1.00 91.56 112 SER A C 1
ATOM 826 O O . SER A 1 112 ? 10.301 4.256 -6.434 1.00 91.56 112 SER A O 1
ATOM 828 N N . PRO A 1 113 ? 11.147 3.523 -8.400 1.00 92.69 113 PRO A N 1
ATOM 829 C CA . PRO A 1 113 ? 10.950 4.793 -9.099 1.00 92.69 113 PRO A CA 1
ATOM 830 C C . PRO A 1 113 ? 9.465 5.125 -9.323 1.00 92.69 113 PRO A C 1
ATOM 832 O O . PRO A 1 113 ? 9.140 6.287 -9.560 1.00 92.69 113 PRO A O 1
ATOM 835 N N . THR A 1 114 ? 8.569 4.137 -9.226 1.00 95.50 114 THR A N 1
ATOM 836 C CA . THR A 1 114 ? 7.121 4.269 -9.456 1.00 95.50 114 THR A CA 1
ATOM 837 C C . THR A 1 114 ? 6.293 4.155 -8.180 1.00 95.50 114 THR A C 1
ATOM 839 O O . THR A 1 114 ? 5.072 4.203 -8.259 1.00 95.50 114 THR A O 1
ATOM 842 N N . LEU A 1 115 ? 6.912 4.084 -6.992 1.00 95.06 115 LEU A N 1
ATOM 843 C CA . LEU A 1 115 ? 6.219 3.743 -5.739 1.00 95.06 115 LEU A CA 1
ATOM 844 C C . LEU A 1 115 ? 4.932 4.550 -5.485 1.00 95.06 115 LEU A C 1
ATOM 846 O O . LEU A 1 115 ? 3.911 3.987 -5.100 1.00 95.06 115 LEU A O 1
ATOM 850 N N . GLN A 1 116 ? 4.965 5.869 -5.699 1.00 97.31 116 GLN A N 1
ATOM 851 C CA . GLN A 1 116 ? 3.777 6.708 -5.517 1.00 97.31 116 GLN A CA 1
ATOM 852 C C . GLN A 1 116 ? 2.701 6.429 -6.576 1.00 97.31 116 GLN A C 1
ATOM 854 O O . GLN A 1 116 ? 1.522 6.429 -6.243 1.00 97.31 116 GLN A O 1
ATOM 859 N N . GLN A 1 117 ? 3.094 6.189 -7.828 1.00 97.69 117 GLN A N 1
ATOM 860 C CA . GLN A 1 117 ? 2.166 5.856 -8.910 1.00 97.69 117 GLN A CA 1
ATOM 861 C C . GLN A 1 117 ? 1.505 4.494 -8.667 1.00 97.69 117 GLN A C 1
ATOM 863 O O . GLN A 1 117 ? 0.300 4.360 -8.862 1.00 97.69 117 GLN A O 1
ATOM 868 N N . ASP A 1 118 ? 2.276 3.511 -8.205 1.00 96.12 118 ASP A N 1
ATOM 869 C CA . ASP A 1 118 ? 1.774 2.174 -7.884 1.00 96.12 118 ASP A CA 1
ATOM 870 C C . ASP A 1 118 ? 0.765 2.242 -6.727 1.00 96.12 118 ASP A C 1
ATOM 872 O O . ASP A 1 118 ? -0.295 1.617 -6.786 1.00 96.12 118 ASP A O 1
ATOM 876 N N . MET A 1 119 ? 1.052 3.063 -5.708 1.00 97.25 119 MET A N 1
ATOM 877 C CA . MET A 1 119 ? 0.123 3.323 -4.605 1.00 97.25 119 MET A CA 1
ATOM 878 C C . MET A 1 119 ? -1.147 4.042 -5.072 1.00 97.25 119 MET A C 1
ATOM 880 O O . MET A 1 119 ? -2.243 3.625 -4.712 1.00 97.25 119 MET A O 1
ATOM 884 N N . ASP A 1 120 ? -1.026 5.077 -5.911 1.00 97.94 120 ASP A N 1
ATOM 885 C CA . ASP A 1 120 ? -2.183 5.802 -6.451 1.00 97.94 120 ASP A CA 1
ATOM 886 C C . ASP A 1 120 ? -3.095 4.851 -7.266 1.00 97.94 120 ASP A C 1
ATOM 888 O O . ASP A 1 120 ? -4.321 4.892 -7.133 1.00 97.94 120 ASP A O 1
ATOM 892 N N . ALA A 1 121 ? -2.508 3.949 -8.065 1.00 95.88 121 ALA A N 1
ATOM 893 C CA . ALA A 1 121 ? -3.246 2.935 -8.820 1.00 95.88 121 ALA A CA 1
ATOM 894 C C . ALA A 1 121 ? -3.929 1.905 -7.905 1.00 95.88 121 ALA A C 1
ATOM 896 O O . ALA A 1 121 ? -5.084 1.543 -8.138 1.00 95.88 121 ALA A O 1
ATOM 897 N N . PHE A 1 122 ? -3.243 1.458 -6.851 1.00 94.31 122 PHE A N 1
ATOM 898 C CA . PHE A 1 122 ? -3.798 0.549 -5.850 1.00 94.31 122 PHE A CA 1
ATOM 899 C C . PHE A 1 122 ? -4.984 1.178 -5.108 1.00 94.31 122 PHE A C 1
ATOM 901 O O . PHE A 1 122 ? -6.049 0.562 -5.008 1.00 94.31 122 PHE A O 1
ATOM 908 N N . ASP A 1 123 ? -4.830 2.417 -4.637 1.00 96.38 123 ASP A N 1
ATOM 909 C CA . ASP A 1 123 ? -5.887 3.135 -3.929 1.00 96.38 123 ASP A CA 1
ATOM 910 C C . ASP A 1 123 ? -7.119 3.314 -4.824 1.00 96.38 123 ASP A C 1
ATOM 912 O O . ASP A 1 123 ? -8.244 3.051 -4.393 1.00 96.38 123 ASP A O 1
ATOM 916 N N . GLN A 1 124 ? -6.917 3.668 -6.096 1.00 95.38 124 GLN A N 1
ATOM 917 C CA . GLN A 1 124 ? -8.000 3.785 -7.070 1.00 95.38 124 GLN A CA 1
ATOM 918 C C . GLN A 1 124 ? -8.697 2.443 -7.329 1.00 95.38 124 GLN A C 1
ATOM 920 O O . GLN A 1 124 ? -9.927 2.383 -7.294 1.00 95.38 124 GLN A O 1
ATOM 925 N N . GLN A 1 125 ? -7.932 1.378 -7.574 1.00 91.69 125 GLN A N 1
ATOM 926 C CA . GLN A 1 125 ? -8.466 0.052 -7.896 1.00 91.69 125 GLN A CA 1
ATOM 927 C C . GLN A 1 125 ? -9.351 -0.503 -6.773 1.00 91.69 125 GLN A C 1
ATOM 929 O O . GLN A 1 125 ? -10.359 -1.157 -7.037 1.00 91.69 125 GLN A O 1
ATOM 934 N N . PHE A 1 126 ? -8.994 -0.232 -5.516 1.00 92.31 126 PHE A N 1
ATOM 935 C CA . PHE A 1 126 ? -9.692 -0.769 -4.346 1.00 92.31 126 PHE A CA 1
ATOM 936 C C . PHE A 1 126 ? -10.578 0.249 -3.617 1.00 92.31 126 PHE A C 1
ATOM 938 O O . PHE A 1 126 ? -11.113 -0.064 -2.551 1.00 92.31 126 PHE A O 1
ATOM 945 N N . GLY A 1 127 ? -10.750 1.453 -4.171 1.00 92.56 127 GLY A N 1
ATOM 946 C CA . GLY A 1 127 ? -11.577 2.506 -3.577 1.00 92.56 127 GLY A CA 1
ATOM 947 C C . GLY A 1 127 ? -11.080 2.971 -2.204 1.00 92.56 127 GLY A C 1
ATOM 948 O O . GLY A 1 127 ? -11.886 3.262 -1.317 1.00 92.56 127 GLY A O 1
ATOM 949 N N . LEU A 1 128 ? -9.762 2.995 -1.999 1.00 93.25 128 LEU A N 1
ATOM 950 C CA . LEU A 1 128 ? -9.136 3.445 -0.759 1.00 93.25 128 LEU A CA 1
ATOM 951 C C . LEU A 1 128 ? -8.870 4.960 -0.793 1.00 93.25 128 LEU A C 1
ATOM 953 O O . LEU A 1 128 ? -8.718 5.546 -1.866 1.00 93.25 128 LEU A O 1
ATOM 957 N N . PRO A 1 129 ? -8.818 5.632 0.374 1.00 94.06 129 PRO A N 1
ATOM 958 C CA . PRO A 1 129 ? -8.421 7.032 0.430 1.00 94.06 129 PRO A CA 1
ATOM 959 C C . PRO A 1 129 ? -6.978 7.203 -0.067 1.00 94.06 129 PRO A C 1
ATOM 961 O O . PRO A 1 129 ? -6.101 6.528 0.469 1.00 94.06 129 PRO A O 1
ATOM 964 N N . PRO A 1 130 ? -6.714 8.126 -1.008 1.00 96.44 130 PRO A N 1
ATOM 965 C CA . PRO A 1 130 ? -5.379 8.310 -1.559 1.00 96.44 130 PRO A CA 1
ATOM 966 C C . PRO A 1 130 ? -4.396 8.802 -0.496 1.00 96.44 130 PRO A C 1
ATOM 968 O O . PRO A 1 130 ? -4.725 9.690 0.304 1.00 96.44 130 PRO A O 1
ATOM 971 N N . ILE A 1 131 ? -3.167 8.288 -0.530 1.00 95.88 131 ILE A N 1
ATOM 972 C CA . ILE A 1 131 ? -2.081 8.726 0.360 1.00 95.88 131 ILE A CA 1
ATOM 973 C C . ILE A 1 131 ? -0.911 9.367 -0.392 1.00 95.88 131 ILE A C 1
ATOM 975 O O . ILE A 1 131 ? -0.716 9.177 -1.591 1.00 95.88 131 ILE A O 1
ATOM 979 N N . LYS A 1 132 ? -0.092 10.136 0.336 1.00 97.12 132 LYS A N 1
ATOM 980 C CA . LYS A 1 132 ? 1.197 10.636 -0.156 1.00 97.12 132 LYS A CA 1
ATOM 981 C C . LYS A 1 132 ? 2.336 10.027 0.644 1.00 97.12 132 LYS A C 1
ATOM 983 O O . LYS A 1 132 ? 2.415 10.207 1.859 1.00 97.12 132 LYS A O 1
ATOM 988 N N . ILE A 1 133 ? 3.200 9.302 -0.056 1.00 96.56 133 ILE A N 1
ATOM 989 C CA . ILE A 1 133 ? 4.352 8.610 0.508 1.00 96.56 133 ILE A CA 1
ATOM 990 C C . ILE A 1 133 ? 5.500 9.609 0.644 1.00 96.56 133 ILE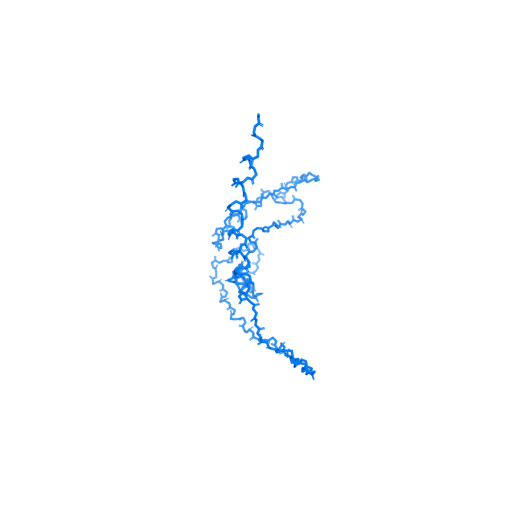 A C 1
ATOM 992 O O . ILE A 1 133 ? 5.837 10.335 -0.291 1.00 96.56 133 ILE A O 1
ATOM 996 N N . GLN A 1 134 ? 6.119 9.633 1.821 1.00 96.75 134 GLN A N 1
ATOM 997 C CA . GLN A 1 134 ? 7.353 10.377 2.051 1.00 96.75 134 GLN A CA 1
ATOM 998 C C . GLN A 1 134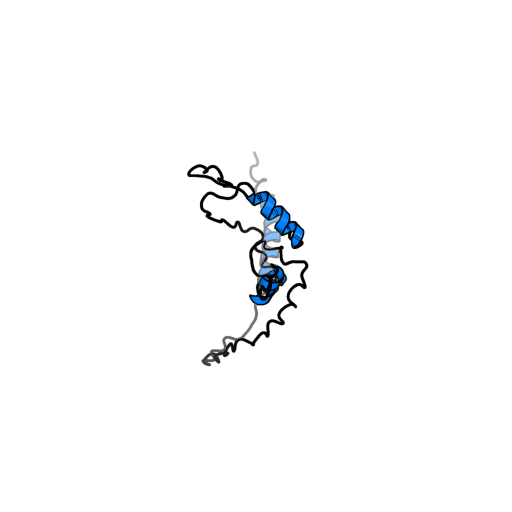 ? 8.538 9.437 1.846 1.00 96.75 134 GLN A C 1
ATOM 1000 O O . GLN A 1 134 ? 8.709 8.480 2.598 1.00 96.75 134 GLN A O 1
ATOM 1005 N N . ILE A 1 135 ? 9.351 9.709 0.827 1.00 94.88 135 ILE A N 1
ATOM 1006 C CA . ILE A 1 135 ? 10.532 8.904 0.503 1.00 94.88 135 ILE A CA 1
ATOM 1007 C C . ILE A 1 135 ? 11.757 9.527 1.175 1.00 94.88 135 ILE A C 1
ATOM 1009 O O . ILE A 1 135 ? 12.061 10.702 0.962 1.00 94.88 135 ILE A O 1
ATOM 1013 N N . MET A 1 136 ? 12.468 8.732 1.975 1.00 94.31 136 MET A N 1
ATOM 1014 C CA . MET A 1 136 ? 13.696 9.139 2.658 1.00 94.31 136 MET A CA 1
ATOM 1015 C C . MET A 1 136 ? 14.855 8.238 2.238 1.00 94.31 136 MET A C 1
ATOM 1017 O O . MET A 1 136 ? 14.818 7.033 2.469 1.00 94.31 136 MET A O 1
ATOM 1021 N N . ASN A 1 137 ? 15.916 8.839 1.690 1.00 94.00 137 ASN A N 1
ATOM 1022 C CA . ASN A 1 137 ? 17.095 8.121 1.193 1.00 94.00 137 ASN A CA 1
ATOM 1023 C C . ASN A 1 137 ? 18.354 8.536 1.976 1.00 94.00 137 ASN A C 1
ATOM 1025 O O . ASN A 1 137 ? 19.230 9.203 1.420 1.00 94.00 137 ASN A O 1
ATOM 1029 N N . PRO A 1 138 ? 18.470 8.180 3.270 1.00 93.25 138 PRO A N 1
ATOM 1030 C CA . PRO A 1 138 ? 19.567 8.642 4.126 1.00 93.25 138 PRO A CA 1
ATOM 1031 C C . PRO A 1 138 ? 20.947 8.141 3.677 1.00 93.25 138 PRO A C 1
ATOM 1033 O O . PRO A 1 138 ? 21.955 8.764 3.990 1.00 93.25 138 PRO A O 1
ATOM 1036 N N . LEU A 1 139 ? 20.995 7.035 2.928 1.00 91.75 139 LEU A N 1
ATOM 1037 C CA . LEU A 1 139 ? 22.222 6.449 2.376 1.00 91.75 139 LEU A CA 1
ATOM 1038 C C . LEU A 1 139 ? 22.410 6.755 0.877 1.00 91.75 139 LEU A C 1
ATOM 1040 O O . LEU A 1 139 ? 23.265 6.158 0.225 1.00 91.75 139 LEU A O 1
ATOM 1044 N N . GLY A 1 140 ? 21.612 7.675 0.324 1.00 90.62 140 GLY A N 1
ATOM 1045 C CA . GLY A 1 140 ? 21.522 7.925 -1.115 1.00 90.62 140 GLY A CA 1
ATOM 1046 C C . GLY A 1 140 ? 20.597 6.940 -1.839 1.00 90.62 140 GLY A C 1
ATOM 1047 O O . GLY A 1 140 ? 20.065 6.003 -1.244 1.00 90.62 140 GLY A O 1
ATOM 1048 N N . SER A 1 141 ? 20.374 7.176 -3.133 1.00 89.62 141 SER A N 1
ATOM 1049 C CA . SER A 1 141 ? 19.592 6.297 -4.011 1.00 89.62 141 SER A CA 1
ATOM 1050 C C . SER A 1 141 ? 20.495 5.461 -4.915 1.00 89.62 141 SER A C 1
ATOM 1052 O O . SER A 1 141 ? 21.631 5.833 -5.221 1.00 89.62 141 SER A O 1
ATOM 1054 N N . LYS A 1 142 ? 19.976 4.320 -5.374 1.00 89.44 142 LYS A N 1
ATOM 1055 C CA . LYS A 1 142 ? 20.554 3.578 -6.496 1.00 89.44 142 LYS A CA 1
ATOM 1056 C C . LYS A 1 142 ? 19.736 3.859 -7.758 1.00 89.44 142 LYS A C 1
ATOM 1058 O O . LYS A 1 142 ? 18.512 3.921 -7.653 1.00 89.44 142 LYS A O 1
ATOM 1063 N N . PRO A 1 143 ? 20.378 4.049 -8.926 1.00 90.31 143 PRO A N 1
ATOM 1064 C CA . PRO A 1 143 ? 19.661 4.088 -10.193 1.00 90.31 143 PRO A CA 1
ATOM 1065 C C . PRO A 1 143 ? 18.869 2.795 -10.392 1.00 90.31 143 PRO A C 1
ATOM 1067 O O . PRO A 1 143 ? 19.370 1.716 -10.079 1.00 90.31 143 PRO A O 1
ATOM 1070 N N . PHE A 1 144 ? 17.645 2.917 -10.899 1.00 90.69 144 PHE A N 1
ATOM 1071 C CA . PHE A 1 144 ? 16.844 1.765 -11.291 1.00 90.69 144 PHE A CA 1
ATOM 1072 C C . PHE A 1 144 ? 17.429 1.140 -12.563 1.00 90.69 144 PHE A C 1
ATOM 1074 O O . PHE A 1 144 ? 17.689 1.862 -13.527 1.00 90.69 144 PHE A O 1
ATOM 1081 N N . ASP A 1 145 ? 17.629 -0.178 -12.552 1.00 89.81 145 ASP A N 1
ATOM 1082 C CA . ASP A 1 145 ? 18.020 -0.958 -13.726 1.00 89.81 145 ASP A CA 1
ATOM 1083 C C . ASP A 1 145 ? 16.781 -1.695 -14.269 1.00 89.81 145 ASP A C 1
ATOM 1085 O O . ASP A 1 145 ? 16.254 -2.565 -13.575 1.00 89.81 145 ASP A O 1
ATOM 1089 N N . PRO A 1 146 ? 16.260 -1.315 -15.451 1.00 85.75 146 PRO A N 1
ATOM 1090 C CA . PRO A 1 146 ? 15.069 -1.927 -16.033 1.00 85.75 146 PRO A CA 1
ATOM 1091 C C . PRO A 1 146 ? 15.352 -3.208 -16.842 1.00 85.75 146 PRO A C 1
ATOM 1093 O O . PRO A 1 146 ? 14.416 -3.708 -17.470 1.00 85.75 146 PRO A O 1
ATOM 1096 N N . SER A 1 147 ? 16.610 -3.668 -16.926 1.00 80.69 147 SER A N 1
ATOM 1097 C CA . SER A 1 147 ? 17.057 -4.697 -17.882 1.00 80.69 147 SER A CA 1
ATOM 1098 C C . SER A 1 147 ? 17.205 -6.116 -17.338 1.00 80.69 147 SER A C 1
ATOM 1100 O O . SER A 1 147 ? 17.421 -6.295 -16.120 1.00 80.69 147 SER A O 1
#

Foldseek 3Di:
DDDPPPVVVVVPPVVVVVVVVVVVVPPPDDDDDPDPDPDDPPPPPPPVPPPPLPQPPQPPPPQDPPPVPDPPVPDGDDAPVSVCSVVVVVVVVVVVVVCPPHDDDDDDPQDDPCVLVVQQVSCVVRVHDRDDDDDDDPPDHDDDDPD

Sequence (147 aa):
MNTNRWWQRTTTCIIPAFLILFLLLTACSIPGGIGSGGGTPPQTSHTPAAASATQPDPAKNDTCPDLSGYPTAGVDCYTPYQFRVAYGVEALMQKGFTGKGQTIVDIVSFGSPTLQQDMDAFDQQFGLPPIKIQIMNPLGSKPFDPS

Radius of gyration: 30.79 Å; chains: 1; bounding box: 45×80×68 Å

pLDDT: mean 74.42, std 20.01, range [42.34, 97.94]

Secondary structure (DSSP, 8-state):
----SSHHHHHHHHHHHHHHHHHHHTT---------------------------------SSSS---TTS--TTPPP--HHHHHHHTTHHHHHHTT-S-TTPPP----SS--TTHHHHHHHHHHHHTPPP-------TT-PPPP---